Protein AF-A0A924S272-F1 (afdb_monomer)

Sequence (138 aa):
KNCGPRGYPGMAEVGNMPLPPKVLRKGITDMVRISDARMSGTAYGTVVLHTSPEAAAGGPLALVQDGDMIELDVPARSLKLEVSDEELARRRTLWKPLEAPKRGWQKLYVEHVQQAHLGADLDFLVGASGAGVPRDSH

Structure (mmCIF, N/CA/C/O backbone):
data_AF-A0A924S272-F1
#
_entry.id   AF-A0A924S272-F1
#
loop_
_atom_site.group_PDB
_atom_site.id
_atom_site.type_symbol
_atom_site.label_atom_id
_atom_site.label_alt_id
_atom_site.label_comp_id
_atom_site.label_asym_id
_atom_site.label_entity_id
_atom_site.label_seq_id
_atom_site.pdbx_PDB_ins_code
_atom_site.Cartn_x
_atom_site.Cartn_y
_atom_site.Cartn_z
_atom_site.occupancy
_atom_site.B_iso_or_equiv
_atom_site.auth_seq_id
_atom_site.auth_comp_id
_atom_site.auth_asym_id
_atom_site.auth_atom_id
_atom_site.pdbx_PDB_model_num
ATOM 1 N N . LYS A 1 1 ? 0.834 3.096 7.352 1.00 97.06 1 LYS A N 1
ATOM 2 C CA . LYS A 1 1 ? 1.132 3.884 6.131 1.00 97.06 1 LYS A CA 1
ATOM 3 C C . LYS A 1 1 ? 2.628 3.856 5.901 1.00 97.06 1 LYS A C 1
ATOM 5 O O . LYS A 1 1 ? 3.344 3.736 6.889 1.00 97.06 1 LYS A O 1
ATOM 10 N N . ASN A 1 2 ? 3.080 4.070 4.664 1.00 97.88 2 ASN A N 1
ATOM 11 C CA . ASN A 1 2 ? 4.501 4.103 4.297 1.00 97.88 2 ASN A CA 1
ATOM 12 C C . ASN A 1 2 ? 5.199 2.772 4.595 1.00 97.88 2 ASN A C 1
ATOM 14 O O . ASN A 1 2 ? 6.386 2.729 4.891 1.00 97.88 2 ASN A O 1
ATOM 18 N N . CYS A 1 3 ? 4.447 1.676 4.528 1.00 98.06 3 CYS A N 1
ATOM 19 C CA . CYS A 1 3 ? 4.970 0.328 4.707 1.00 98.06 3 CYS A CA 1
ATOM 20 C C . CYS A 1 3 ? 4.891 -0.489 3.410 1.00 98.06 3 CYS A C 1
ATOM 22 O O . CYS A 1 3 ? 5.070 -1.702 3.455 1.00 98.06 3 CYS A O 1
ATOM 24 N N . GLY A 1 4 ? 4.608 0.172 2.282 1.00 98.25 4 GLY A N 1
ATOM 25 C CA . GLY A 1 4 ? 4.502 -0.423 0.954 1.00 98.25 4 GLY A CA 1
ATOM 26 C C . GLY A 1 4 ? 5.844 -0.694 0.267 1.00 98.25 4 GLY A C 1
ATOM 27 O O . GLY A 1 4 ? 6.904 -0.551 0.896 1.00 98.25 4 GLY A O 1
ATOM 28 N N . PRO A 1 5 ? 5.814 -1.105 -1.019 1.00 98.44 5 PRO A N 1
ATOM 29 C CA . PRO A 1 5 ? 7.010 -1.331 -1.819 1.00 98.44 5 PRO A CA 1
ATOM 30 C C . PRO A 1 5 ? 7.977 -0.150 -1.768 1.00 98.44 5 PRO A C 1
ATOM 32 O O . PRO A 1 5 ? 9.114 -0.333 -1.349 1.00 98.44 5 PRO A O 1
ATOM 35 N N . ARG A 1 6 ? 7.541 1.069 -2.089 1.00 97.94 6 ARG A N 1
ATOM 36 C CA . ARG A 1 6 ? 8.405 2.259 -2.057 1.00 97.94 6 ARG A CA 1
ATOM 37 C C . ARG A 1 6 ? 8.541 2.841 -0.655 1.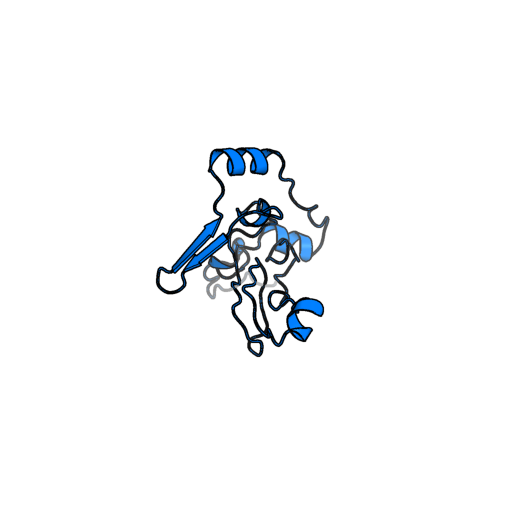00 97.94 6 ARG A C 1
ATOM 39 O O . ARG A 1 6 ? 9.583 3.399 -0.336 1.00 97.94 6 ARG A O 1
ATOM 46 N N . GLY A 1 7 ? 7.503 2.722 0.170 1.00 97.50 7 GLY A N 1
ATOM 47 C CA . GLY A 1 7 ? 7.417 3.402 1.459 1.00 97.50 7 GLY A CA 1
ATOM 48 C C . GLY A 1 7 ? 8.362 2.874 2.531 1.00 97.50 7 GLY A C 1
ATOM 49 O O . GLY A 1 7 ? 8.989 3.678 3.214 1.00 97.50 7 GLY A O 1
ATOM 50 N N . TYR A 1 8 ? 8.470 1.548 2.681 1.00 97.62 8 TYR A N 1
ATOM 51 C CA . TYR A 1 8 ? 9.248 0.974 3.785 1.00 97.62 8 TYR A CA 1
ATOM 52 C C . TYR A 1 8 ? 10.766 1.183 3.633 1.00 97.62 8 TYR A C 1
ATOM 54 O O . TYR A 1 8 ? 11.380 1.635 4.603 1.00 97.62 8 TYR A O 1
A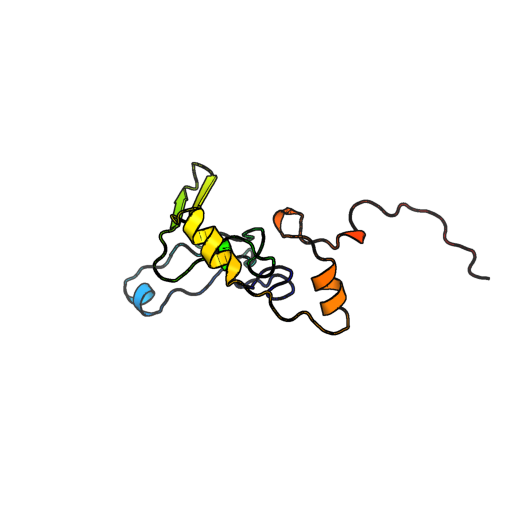TOM 62 N N . PRO A 1 9 ? 11.398 0.971 2.453 1.00 96.38 9 PRO A N 1
ATOM 63 C CA . PRO A 1 9 ? 11.001 0.232 1.232 1.00 96.38 9 PRO A CA 1
ATOM 64 C C . PRO A 1 9 ? 11.100 -1.303 1.346 1.00 96.38 9 PRO A C 1
ATOM 66 O O . PRO A 1 9 ? 11.705 -1.829 2.274 1.00 96.38 9 PRO A O 1
ATOM 69 N N . GLY A 1 10 ? 10.529 -2.033 0.383 1.00 97.19 10 GLY A N 1
ATOM 70 C CA . GLY A 1 10 ? 10.538 -3.507 0.338 1.00 97.19 10 GLY A CA 1
ATOM 71 C C . GLY A 1 10 ? 9.290 -4.173 0.926 1.00 97.19 10 GLY A C 1
ATOM 72 O O . GLY A 1 10 ? 9.234 -5.395 1.030 1.00 97.19 10 GLY A O 1
ATOM 73 N N . MET A 1 11 ? 8.282 -3.378 1.302 1.00 98.25 11 MET A N 1
ATOM 74 C CA . MET A 1 11 ? 6.987 -3.851 1.791 1.00 98.25 11 MET A CA 1
ATOM 75 C C . MET A 1 11 ? 7.102 -4.840 2.968 1.00 98.25 11 MET A C 1
ATOM 77 O O . MET A 1 11 ? 6.827 -6.028 2.823 1.00 98.25 11 MET A O 1
ATOM 81 N N . ALA A 1 12 ? 7.569 -4.393 4.134 1.00 97.19 12 ALA A N 1
ATOM 82 C CA . ALA A 1 12 ? 7.826 -5.289 5.267 1.00 97.19 12 ALA A CA 1
ATOM 83 C C . ALA A 1 12 ? 6.557 -5.949 5.851 1.00 97.19 12 ALA A C 1
ATOM 85 O O . ALA A 1 12 ? 5.432 -5.480 5.664 1.00 97.19 12 ALA A O 1
ATOM 86 N N . GLU A 1 13 ? 6.751 -7.033 6.610 1.00 97.00 13 GLU A N 1
ATOM 87 C CA . GLU A 1 13 ? 5.692 -7.769 7.320 1.00 97.00 13 GLU A CA 1
ATOM 88 C C . GLU A 1 13 ? 5.311 -7.091 8.640 1.00 97.00 13 GLU A C 1
ATOM 90 O O . GLU A 1 13 ? 5.509 -7.635 9.721 1.00 97.00 13 GLU A O 1
ATOM 95 N N . VAL A 1 14 ? 4.792 -5.868 8.543 1.00 95.69 14 VAL A N 1
ATOM 96 C CA . VAL A 1 14 ? 4.425 -5.028 9.698 1.00 95.69 14 VAL A CA 1
ATOM 97 C C . VAL A 1 14 ? 2.925 -4.717 9.763 1.00 95.69 14 VAL A C 1
ATOM 99 O O . VAL A 1 14 ? 2.491 -3.876 10.546 1.00 95.69 14 VAL A O 1
ATOM 102 N N . GLY A 1 15 ? 2.109 -5.390 8.945 1.00 92.06 15 GLY A N 1
ATOM 103 C CA . GLY A 1 15 ? 0.654 -5.218 8.916 1.00 92.06 15 GLY A CA 1
ATOM 104 C C . GLY A 1 15 ? -0.062 -5.767 10.156 1.00 92.06 15 GLY A C 1
ATOM 105 O O . GLY A 1 15 ? -1.106 -5.245 10.547 1.00 92.06 15 GLY A O 1
ATOM 106 N N . ASN A 1 16 ? 0.519 -6.762 10.836 1.00 86.56 16 ASN A N 1
ATOM 107 C CA . ASN A 1 16 ? 0.013 -7.343 12.084 1.00 86.56 16 ASN A CA 1
ATOM 108 C C . ASN A 1 16 ? 0.353 -6.481 13.311 1.00 86.56 16 ASN A C 1
ATOM 110 O O . ASN A 1 16 ? 0.925 -6.962 14.290 1.00 86.56 16 ASN A O 1
ATOM 114 N N . MET A 1 17 ? -0.015 -5.202 13.271 1.00 86.75 17 MET A N 1
ATOM 115 C CA . MET A 1 17 ? 0.223 -4.271 14.374 1.00 86.75 17 MET A CA 1
ATOM 116 C C . MET A 1 17 ? -0.361 -4.821 15.692 1.00 86.75 17 MET A C 1
ATOM 118 O O . MET A 1 17 ? -1.508 -5.298 15.690 1.00 86.75 17 MET A O 1
ATOM 122 N N . PRO A 1 18 ? 0.395 -4.775 16.809 1.00 90.12 18 PRO A N 1
ATOM 123 C CA . PRO A 1 18 ? -0.098 -5.222 18.103 1.00 90.12 18 PRO A CA 1
ATOM 124 C C . PRO A 1 18 ? -1.207 -4.293 18.597 1.00 90.12 18 PRO A C 1
ATOM 126 O O . PRO A 1 18 ? -1.164 -3.078 18.394 1.00 90.12 18 PRO A O 1
ATOM 129 N N . LEU A 1 19 ? -2.203 -4.862 19.277 1.00 95.50 19 LEU A N 1
ATOM 130 C CA . LEU A 1 19 ? -3.274 -4.064 19.862 1.00 95.50 19 LEU A CA 1
ATOM 131 C C . LEU A 1 19 ? -2.767 -3.265 21.073 1.00 95.50 19 LEU A C 1
ATOM 133 O O . LEU A 1 19 ? -1.903 -3.746 21.814 1.00 95.50 19 LEU A O 1
ATOM 137 N N . PRO A 1 20 ? -3.329 -2.072 21.343 1.00 97.12 20 PRO A N 1
ATOM 138 C CA . PRO A 1 20 ? -2.976 -1.309 22.532 1.00 97.12 20 PRO A CA 1
ATOM 139 C C . PRO A 1 20 ? -3.194 -2.133 23.816 1.00 97.12 20 PRO A C 1
ATOM 141 O O . PRO A 1 20 ? -4.270 -2.714 23.985 1.00 97.12 20 PRO A O 1
ATOM 144 N N . PRO A 1 21 ? -2.267 -2.116 24.796 1.00 97.44 21 PRO A N 1
ATOM 145 C CA . PRO A 1 21 ? -2.398 -2.913 26.022 1.00 97.44 21 PRO A CA 1
ATOM 146 C C . PRO A 1 21 ? -3.700 -2.665 26.795 1.00 97.44 21 PRO A C 1
ATOM 148 O O . PRO A 1 21 ? -4.255 -3.570 27.411 1.00 97.44 21 PRO A O 1
ATOM 151 N N . LYS A 1 22 ? -4.228 -1.434 26.741 1.00 97.94 22 LYS A N 1
ATOM 152 C CA . LYS A 1 22 ? -5.511 -1.068 27.364 1.00 97.94 22 LYS A CA 1
ATOM 153 C C . LYS A 1 22 ? -6.730 -1.759 26.735 1.00 97.94 22 LYS A C 1
ATOM 155 O O . LYS A 1 22 ? -7.748 -1.864 27.407 1.00 97.94 22 LYS A O 1
ATOM 160 N N . VAL A 1 23 ? -6.642 -2.177 25.471 1.00 97.50 23 VAL A N 1
ATOM 161 C CA . VAL A 1 23 ? -7.685 -2.932 24.756 1.00 97.50 23 VAL A CA 1
ATOM 162 C C . VAL A 1 23 ? -7.572 -4.411 25.112 1.00 97.50 23 VAL A C 1
ATOM 164 O O . VAL A 1 23 ? -8.555 -5.006 25.541 1.00 97.50 23 VAL A O 1
ATOM 167 N N . LEU A 1 24 ? -6.351 -4.956 25.072 1.00 96.56 24 LEU A N 1
ATOM 168 C CA . LEU A 1 24 ? -6.063 -6.344 25.452 1.00 96.56 24 LEU A CA 1
ATOM 169 C C . LEU A 1 24 ? -6.499 -6.658 26.890 1.00 96.56 24 LEU A C 1
ATOM 171 O O . LEU A 1 24 ? -7.109 -7.692 27.141 1.00 96.56 24 LEU A O 1
ATOM 175 N N . ARG A 1 25 ? -6.274 -5.734 27.838 1.00 97.75 25 ARG A N 1
ATOM 176 C CA . ARG A 1 25 ? -6.733 -5.875 29.235 1.00 97.75 25 ARG A CA 1
ATOM 177 C C . ARG A 1 25 ? -8.255 -5.976 29.395 1.00 97.75 25 ARG A C 1
ATOM 179 O O . ARG A 1 25 ? -8.709 -6.384 30.455 1.00 97.75 25 ARG A O 1
ATOM 186 N N . LYS A 1 26 ? -9.037 -5.613 28.373 1.00 97.88 26 LYS A N 1
ATOM 187 C CA . LYS A 1 26 ? -10.498 -5.792 28.346 1.00 97.88 26 LYS A CA 1
ATOM 188 C C . LYS A 1 26 ? -10.922 -7.145 27.760 1.00 97.88 26 LYS A C 1
ATOM 190 O O . LYS A 1 26 ? -12.109 -7.358 27.560 1.00 97.88 26 LYS A O 1
ATOM 195 N N . GLY A 1 27 ? -9.973 -8.026 27.434 1.00 97.38 27 GLY A N 1
ATOM 196 C CA . GLY A 1 27 ? -10.236 -9.307 26.774 1.00 97.38 27 GLY A CA 1
ATOM 197 C C . GLY A 1 27 ? -10.498 -9.199 25.269 1.00 97.38 27 GLY A C 1
ATOM 198 O O . GLY A 1 27 ? -10.821 -10.200 24.640 1.00 97.38 27 GLY A O 1
ATOM 199 N N . ILE A 1 28 ? -10.350 -8.011 24.674 1.00 97.94 28 ILE A N 1
ATOM 200 C CA . ILE A 1 28 ? -10.487 -7.813 23.227 1.00 97.94 28 ILE A CA 1
ATOM 201 C C . ILE A 1 28 ? -9.171 -8.221 22.567 1.00 97.94 28 ILE A C 1
ATOM 203 O O . ILE A 1 28 ? -8.140 -7.586 22.798 1.00 97.94 28 ILE A O 1
ATOM 207 N N . THR A 1 29 ? -9.212 -9.271 21.751 1.00 96.38 29 THR A N 1
ATOM 208 C CA . THR A 1 29 ? -8.030 -9.873 21.115 1.00 96.38 29 THR A CA 1
ATOM 209 C C . THR A 1 29 ? -7.882 -9.537 19.635 1.00 96.38 29 THR A C 1
ATOM 211 O O . THR A 1 29 ? -6.821 -9.798 19.071 1.00 96.38 29 THR A O 1
ATOM 214 N N . ASP A 1 30 ? -8.892 -8.923 19.011 1.00 97.75 30 ASP A N 1
ATOM 215 C CA . ASP A 1 30 ? -8.836 -8.507 17.609 1.00 97.75 30 ASP A CA 1
A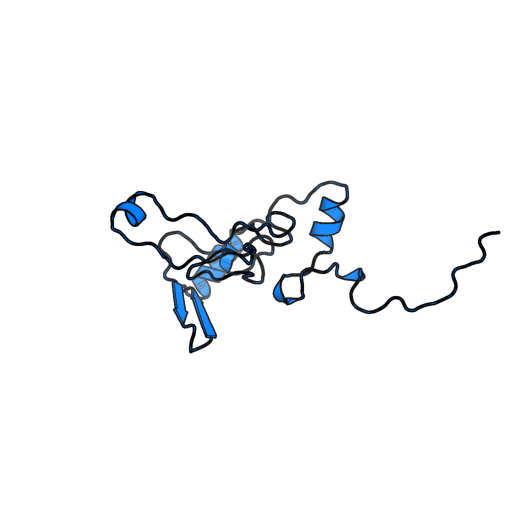TOM 216 C C . ASP A 1 30 ? -9.415 -7.104 17.388 1.00 97.75 30 ASP A C 1
ATOM 218 O O . ASP A 1 30 ? -10.320 -6.655 18.094 1.00 97.75 30 ASP A O 1
ATOM 222 N N . MET A 1 31 ? -8.857 -6.416 16.394 1.00 98.06 31 MET A N 1
ATOM 223 C CA . MET A 1 31 ? -9.338 -5.149 15.851 1.00 98.06 31 MET A CA 1
ATOM 224 C C . MET A 1 31 ? -8.972 -5.074 14.370 1.00 98.06 31 MET A C 1
ATOM 226 O O . MET A 1 31 ? -7.905 -5.549 13.961 1.00 98.06 31 MET A O 1
ATOM 230 N N . VAL A 1 32 ? -9.819 -4.391 13.598 1.00 98.19 32 VAL A N 1
ATOM 231 C CA . VAL A 1 32 ? -9.544 -4.076 12.194 1.00 98.19 32 VAL A CA 1
ATOM 232 C C . VAL A 1 32 ? -8.253 -3.263 12.088 1.00 98.19 32 VAL A C 1
ATOM 234 O O . VAL A 1 32 ? -8.094 -2.235 12.748 1.00 98.19 32 VAL A O 1
ATOM 237 N N . ARG A 1 33 ? -7.325 -3.731 11.252 1.00 98.25 33 ARG A N 1
ATOM 238 C CA . ARG A 1 33 ? -6.040 -3.077 10.961 1.00 98.25 33 ARG A CA 1
ATOM 239 C C . ARG A 1 33 ? -5.869 -2.970 9.454 1.00 98.25 33 ARG A C 1
ATOM 241 O O . ARG A 1 33 ? -6.116 -3.938 8.747 1.00 98.25 33 ARG A O 1
ATOM 248 N N . ILE A 1 34 ? -5.452 -1.807 8.960 1.00 98.56 34 ILE A N 1
ATOM 249 C CA . ILE A 1 34 ? -5.329 -1.534 7.523 1.00 98.56 34 ILE A CA 1
ATOM 250 C C . ILE A 1 34 ? -3.945 -0.955 7.259 1.00 98.56 34 ILE A C 1
ATOM 252 O O . ILE A 1 34 ? -3.510 -0.023 7.940 1.00 98.56 34 ILE A O 1
ATOM 256 N N . SER A 1 35 ? -3.239 -1.500 6.272 1.00 98.69 35 SER A N 1
ATOM 257 C CA . SER A 1 35 ? -1.935 -0.980 5.870 1.00 98.69 35 SER A CA 1
ATOM 258 C C . SER A 1 35 ? -1.632 -1.228 4.393 1.00 98.69 35 SER A C 1
ATOM 260 O O . SER A 1 35 ? -2.229 -2.078 3.733 1.00 98.69 35 SER A O 1
ATOM 262 N N . ASP A 1 36 ? -0.651 -0.490 3.887 1.00 98.56 36 ASP A N 1
ATOM 263 C CA . ASP A 1 36 ? 0.052 -0.760 2.635 1.00 98.56 36 ASP A CA 1
ATOM 264 C C . ASP A 1 36 ? 1.156 -1.828 2.806 1.00 98.56 36 ASP A C 1
ATOM 266 O O . ASP A 1 36 ? 1.950 -2.034 1.899 1.00 98.56 36 ASP A O 1
ATOM 270 N N . ALA A 1 37 ? 1.214 -2.521 3.951 1.00 98.50 37 ALA A N 1
ATOM 271 C CA . ALA A 1 37 ? 2.249 -3.497 4.294 1.00 98.50 37 ALA A CA 1
ATOM 272 C C . ALA A 1 37 ? 1.901 -4.937 3.870 1.00 98.50 37 ALA A C 1
ATOM 274 O O . ALA A 1 37 ? 0.827 -5.222 3.325 1.00 98.50 37 ALA A O 1
ATOM 275 N N . ARG A 1 38 ? 2.822 -5.862 4.169 1.00 98.38 38 ARG A N 1
ATOM 276 C CA . ARG A 1 38 ? 2.563 -7.308 4.214 1.00 98.38 38 ARG A CA 1
ATOM 277 C C . ARG A 1 38 ? 2.370 -7.774 5.658 1.00 98.38 38 ARG A C 1
ATOM 279 O O . ARG A 1 38 ? 2.428 -6.991 6.605 1.00 98.38 38 ARG A O 1
ATOM 286 N N . MET A 1 39 ? 2.169 -9.071 5.825 1.00 96.69 39 MET A N 1
ATOM 287 C CA . MET A 1 39 ? 2.071 -9.758 7.107 1.00 96.69 39 MET A CA 1
ATOM 288 C C . MET A 1 39 ? 2.600 -11.178 6.932 1.00 96.69 39 MET A C 1
ATOM 290 O O . MET A 1 39 ? 2.521 -11.727 5.833 1.00 96.69 39 MET A O 1
ATOM 294 N N . SER A 1 40 ? 3.137 -11.755 8.004 1.00 94.12 40 SER A N 1
ATOM 295 C CA . SER A 1 40 ? 3.576 -13.149 7.992 1.00 94.12 40 SER A CA 1
ATOM 296 C C . SER A 1 40 ? 2.397 -14.088 7.746 1.00 94.12 40 SER A C 1
ATOM 298 O O . SER A 1 40 ? 1.320 -13.891 8.311 1.00 94.12 40 SER A O 1
ATOM 300 N N . GLY A 1 41 ? 2.612 -15.153 6.970 1.00 92.25 41 GLY A N 1
ATOM 301 C CA . GLY A 1 41 ? 1.588 -16.172 6.710 1.00 92.25 41 GLY A CA 1
ATOM 302 C C . GLY A 1 41 ? 1.123 -16.942 7.956 1.00 92.25 41 GLY A C 1
ATOM 303 O O . GLY A 1 41 ? 0.112 -17.631 7.898 1.00 92.25 41 GLY A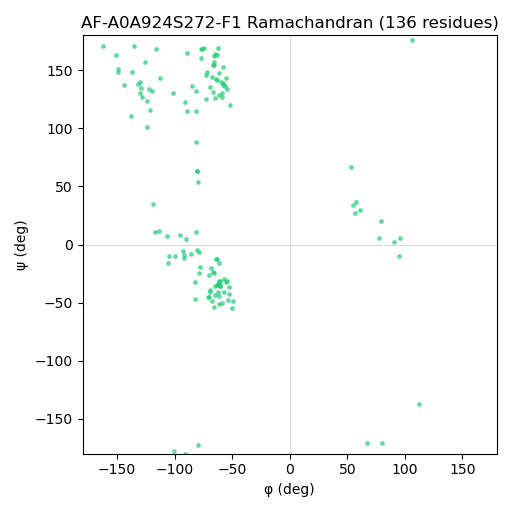 O 1
ATOM 304 N N . THR A 1 42 ? 1.832 -16.829 9.084 1.00 90.06 42 THR A N 1
ATOM 305 C CA . THR A 1 42 ? 1.482 -17.471 10.366 1.00 90.06 42 THR A CA 1
ATOM 306 C C . THR A 1 42 ? 0.645 -16.585 11.292 1.00 90.06 42 THR A C 1
ATOM 308 O O . THR A 1 42 ? 0.243 -17.025 12.370 1.00 90.06 42 THR A O 1
ATOM 311 N N . ALA A 1 43 ? 0.411 -15.326 10.921 1.00 91.88 43 ALA A N 1
ATOM 312 C CA . ALA A 1 43 ? -0.249 -14.358 11.783 1.00 91.88 43 ALA A CA 1
ATOM 313 C C . ALA A 1 43 ? -1.785 -14.377 11.611 1.00 91.88 43 ALA A C 1
ATOM 315 O O . ALA A 1 43 ? -2.309 -14.927 10.646 1.00 91.88 43 ALA A O 1
ATOM 316 N N . TYR A 1 44 ? -2.520 -13.775 12.555 1.00 91.75 44 TYR A N 1
ATOM 317 C CA . TYR A 1 44 ? -3.989 -13.819 12.608 1.00 91.75 44 TYR A CA 1
ATOM 318 C C . TYR A 1 44 ? -4.646 -12.455 12.892 1.00 91.75 44 TYR A C 1
ATOM 320 O O . TYR A 1 44 ? -3.994 -11.476 13.277 1.00 91.75 44 TYR A O 1
ATOM 328 N N . GLY A 1 45 ? -5.975 -12.436 12.751 1.00 94.88 45 GLY A N 1
ATOM 329 C CA . GLY A 1 45 ? -6.870 -11.317 13.049 1.00 94.88 45 GLY A CA 1
ATOM 330 C C . GLY A 1 45 ? -7.399 -10.617 11.798 1.00 94.88 45 GLY A C 1
ATOM 331 O O . GLY A 1 45 ? -7.031 -10.953 10.673 1.00 94.88 45 GLY A O 1
ATOM 332 N N . THR A 1 46 ? -8.277 -9.640 11.996 1.00 97.69 46 THR A N 1
ATOM 333 C CA . THR A 1 46 ? -8.960 -8.932 10.908 1.00 97.69 46 THR A CA 1
ATOM 334 C C . THR A 1 46 ? -8.048 -7.847 10.331 1.00 97.69 46 THR A C 1
ATOM 336 O O . THR A 1 46 ? -8.046 -6.702 10.787 1.00 97.69 46 THR A O 1
ATOM 339 N N . VAL A 1 47 ? -7.223 -8.208 9.344 1.00 98.12 47 VAL A N 1
ATOM 340 C CA . VAL A 1 47 ? -6.188 -7.323 8.783 1.00 98.12 47 VAL A CA 1
ATOM 341 C C . VAL A 1 47 ? -6.351 -7.161 7.272 1.00 98.12 47 VAL A C 1
ATOM 343 O O . VAL A 1 47 ? -6.306 -8.134 6.525 1.00 98.12 47 VAL A O 1
ATOM 346 N N . VAL A 1 48 ? -6.488 -5.915 6.815 1.00 98.56 48 VAL A N 1
ATOM 347 C CA . VAL A 1 48 ? -6.427 -5.537 5.400 1.00 98.56 48 VAL A CA 1
ATOM 348 C C . VAL A 1 48 ? -4.985 -5.187 5.041 1.00 98.56 48 VAL A C 1
ATOM 350 O O . VAL A 1 48 ? -4.362 -4.298 5.633 1.00 98.56 48 VAL A O 1
ATOM 353 N N . LEU A 1 49 ? -4.456 -5.900 4.053 1.00 98.44 49 LEU A N 1
ATOM 354 C CA . LEU A 1 49 ? -3.069 -5.821 3.604 1.00 98.44 49 LEU A CA 1
ATOM 355 C C . LEU A 1 49 ? -3.000 -5.318 2.164 1.00 98.44 49 LEU A C 1
ATOM 357 O O . LEU A 1 49 ? -4.009 -5.264 1.464 1.00 98.44 49 LEU A O 1
ATOM 361 N N . HIS A 1 50 ? -1.793 -4.975 1.715 1.00 98.50 50 HIS A N 1
ATOM 362 C CA . HIS A 1 50 ? -1.511 -4.647 0.313 1.00 98.50 50 HIS A CA 1
ATOM 363 C C . HIS A 1 50 ? -2.356 -3.501 -0.270 1.00 98.50 50 HIS A C 1
ATOM 365 O O . HIS A 1 50 ? -2.548 -3.425 -1.488 1.00 98.50 50 HIS A O 1
ATOM 371 N N . THR A 1 51 ? -2.823 -2.581 0.584 1.00 98.75 51 THR A N 1
ATOM 372 C CA . THR A 1 51 ? -3.591 -1.405 0.155 1.00 98.75 51 THR A CA 1
ATOM 373 C C . THR A 1 51 ? -2.827 -0.663 -0.941 1.00 98.75 51 THR A C 1
ATOM 375 O O . THR A 1 51 ? -1.693 -0.230 -0.726 1.00 98.75 51 THR A O 1
ATOM 378 N N . SER A 1 52 ? -3.445 -0.549 -2.116 1.00 98.38 52 SER A N 1
ATOM 379 C CA . SER A 1 52 ? -2.827 -0.024 -3.333 1.00 98.38 52 SER A CA 1
ATOM 380 C C . SER A 1 52 ? -3.713 1.055 -3.977 1.00 98.38 52 SER A C 1
ATOM 382 O O . SER A 1 52 ? -4.925 0.855 -4.041 1.00 98.38 52 SER A O 1
ATOM 384 N N . PRO A 1 53 ? -3.149 2.158 -4.508 1.00 98.19 53 PRO A N 1
ATOM 385 C CA . PRO A 1 53 ? -1.740 2.547 -4.414 1.00 98.19 53 PRO A CA 1
ATOM 386 C C . PRO A 1 53 ? -1.293 2.780 -2.962 1.00 98.19 53 PRO A C 1
ATOM 388 O O . PRO A 1 53 ? -2.090 3.19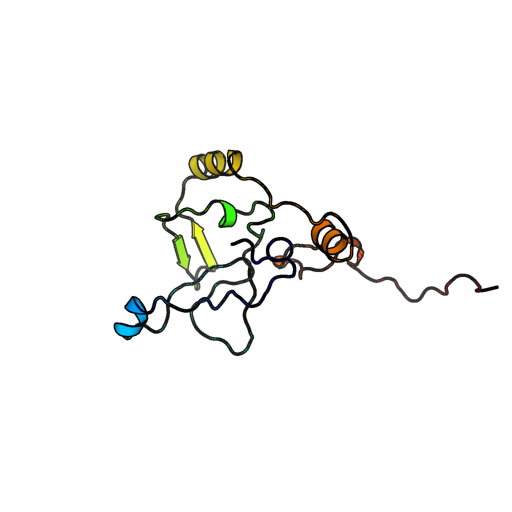2 -2.117 1.00 98.19 53 PRO A O 1
ATOM 391 N N . GLU A 1 54 ? -0.027 2.493 -2.665 1.00 98.62 54 GLU A N 1
ATOM 392 C CA . GLU A 1 54 ? 0.545 2.677 -1.329 1.00 98.62 54 GLU A CA 1
ATOM 393 C C . GLU A 1 54 ? 0.578 4.160 -0.921 1.00 98.62 54 GLU A C 1
ATOM 395 O O . GLU A 1 54 ? 0.495 5.067 -1.758 1.00 98.62 54 GLU A O 1
ATOM 400 N N . ALA A 1 55 ? 0.770 4.439 0.372 1.00 98.50 55 ALA A N 1
ATOM 401 C CA . ALA A 1 55 ? 0.799 5.819 0.850 1.00 98.50 55 ALA A CA 1
ATOM 402 C C . ALA A 1 55 ? 1.993 6.617 0.290 1.00 98.50 55 ALA A C 1
ATOM 404 O O . ALA A 1 55 ? 1.852 7.798 -0.028 1.00 98.50 55 ALA A O 1
ATOM 405 N N . ALA A 1 56 ? 3.149 5.971 0.108 1.00 97.94 56 ALA A N 1
ATOM 406 C CA . ALA A 1 56 ? 4.346 6.603 -0.449 1.00 97.94 56 ALA A CA 1
ATOM 407 C C . ALA A 1 56 ? 4.205 6.980 -1.938 1.00 97.94 56 ALA A C 1
ATOM 409 O O . ALA A 1 56 ? 4.920 7.859 -2.411 1.00 97.94 56 ALA A O 1
ATOM 410 N N . ALA A 1 57 ? 3.259 6.367 -2.657 1.00 96.44 57 ALA A N 1
ATOM 411 C CA . ALA A 1 57 ? 2.906 6.703 -4.037 1.00 96.44 57 ALA A CA 1
ATOM 412 C C . ALA A 1 57 ? 1.710 7.677 -4.131 1.00 96.44 57 ALA A C 1
ATOM 414 O O . ALA A 1 57 ? 1.187 7.909 -5.218 1.00 96.44 57 ALA A O 1
ATOM 415 N N . GLY A 1 58 ? 1.250 8.237 -3.005 1.00 96.88 58 GLY A N 1
ATOM 416 C CA . GLY A 1 58 ? 0.140 9.194 -2.970 1.00 96.88 58 GLY A CA 1
ATOM 417 C C . GLY A 1 58 ? -1.249 8.555 -3.064 1.00 96.88 58 GLY A C 1
ATOM 418 O O . GLY A 1 58 ? -2.219 9.232 -3.424 1.00 96.88 58 GLY A O 1
ATOM 419 N N . GLY A 1 59 ? -1.376 7.261 -2.752 1.00 97.69 59 GLY A N 1
ATOM 420 C CA . GLY A 1 59 ? -2.673 6.592 -2.675 1.00 97.69 59 GLY A CA 1
ATOM 421 C C . GLY A 1 59 ? -3.581 7.169 -1.575 1.00 97.69 59 GLY A C 1
ATOM 422 O O . GLY A 1 59 ? -3.092 7.846 -0.666 1.00 97.69 59 GLY A O 1
ATOM 423 N N . PRO A 1 60 ? -4.902 6.897 -1.602 1.00 98.00 60 PRO A N 1
ATOM 424 C CA . PRO A 1 60 ? -5.854 7.440 -0.624 1.00 98.00 60 PRO A CA 1
ATOM 425 C C . PRO A 1 60 ? -5.483 7.169 0.842 1.00 98.00 60 PRO A C 1
ATOM 427 O O . PRO A 1 60 ? -5.704 8.021 1.699 1.00 98.00 60 PRO A O 1
ATOM 430 N N . LEU A 1 61 ? -4.824 6.038 1.131 1.00 98.38 61 LEU A N 1
ATOM 431 C CA . LEU A 1 61 ? -4.320 5.718 2.471 1.00 98.38 61 LEU A CA 1
ATOM 432 C C . LEU A 1 61 ? -3.365 6.797 3.018 1.00 98.38 61 LEU A C 1
ATOM 434 O O . LEU A 1 61 ? -3.314 7.018 4.228 1.00 98.38 61 LEU A O 1
ATOM 438 N N . ALA A 1 62 ? -2.630 7.507 2.157 1.00 98.31 62 ALA A N 1
ATOM 439 C CA . ALA A 1 62 ? -1.782 8.622 2.572 1.00 98.31 62 ALA A CA 1
ATOM 440 C C . ALA A 1 62 ? -2.584 9.755 3.228 1.00 98.31 62 ALA A C 1
ATOM 442 O O . ALA A 1 62 ? -2.084 10.396 4.153 1.00 98.31 62 ALA A O 1
ATOM 443 N N . LEU A 1 63 ? -3.834 9.951 2.802 1.00 98.44 63 LEU A N 1
ATOM 444 C CA . LEU A 1 63 ? -4.678 11.099 3.138 1.00 98.44 63 LEU A CA 1
ATOM 445 C C . LEU A 1 63 ? -5.564 10.883 4.371 1.00 98.44 63 LEU A C 1
ATOM 447 O O . LEU A 1 63 ? -6.172 11.840 4.843 1.00 98.44 63 LEU A O 1
ATOM 451 N N . VAL A 1 64 ? -5.626 9.659 4.903 1.00 98.44 64 VAL A N 1
ATOM 452 C CA . VAL A 1 64 ? -6.375 9.337 6.133 1.00 98.44 64 VAL A CA 1
ATOM 453 C C . VAL A 1 64 ? -5.866 10.183 7.306 1.00 98.44 64 VAL A C 1
ATOM 455 O O . VAL A 1 64 ? -4.658 10.363 7.461 1.00 98.44 64 VAL A O 1
ATOM 458 N N . GLN A 1 65 ? -6.747 10.687 8.151 1.00 98.44 65 GLN A N 1
ATOM 459 C CA . GLN A 1 65 ? -6.414 11.435 9.360 1.00 98.44 65 GLN A CA 1
ATOM 460 C C . GLN A 1 65 ? -7.101 10.805 10.572 1.00 98.44 65 GLN A C 1
ATOM 462 O O . GLN A 1 65 ? -8.088 10.081 10.439 1.00 98.44 65 GLN A O 1
ATOM 467 N N . ASP A 1 66 ? -6.552 11.054 11.761 1.00 98.50 66 ASP A N 1
ATOM 468 C CA . ASP A 1 66 ? -7.165 10.591 13.003 1.00 98.50 66 ASP A CA 1
ATOM 469 C C . ASP A 1 66 ? -8.577 11.176 13.133 1.00 98.50 66 ASP A C 1
ATOM 471 O O . ASP A 1 66 ? -8.780 12.379 12.977 1.00 98.50 66 ASP A O 1
ATOM 475 N N . GLY A 1 67 ? -9.549 10.312 13.428 1.00 98.25 67 GLY A N 1
ATOM 476 C CA . GLY A 1 67 ? -10.962 10.681 13.527 1.00 98.25 67 GLY A CA 1
ATOM 477 C C . GLY A 1 67 ? -11.779 10.457 12.252 1.00 98.25 67 GLY A C 1
ATOM 478 O O . GLY A 1 67 ? -13.003 10.513 12.334 1.00 98.25 67 GLY A O 1
ATOM 479 N N . ASP A 1 68 ? -11.152 10.151 11.110 1.00 98.56 68 ASP A N 1
ATOM 480 C CA . ASP A 1 68 ? -11.895 9.746 9.914 1.00 98.56 68 ASP A CA 1
ATOM 481 C C . ASP A 1 68 ? -12.639 8.423 10.142 1.00 98.56 68 ASP A C 1
ATOM 483 O O . ASP A 1 68 ? -12.124 7.484 10.759 1.00 98.56 68 ASP A O 1
ATOM 487 N N . MET A 1 69 ? -13.837 8.329 9.571 1.00 98.56 69 MET A N 1
ATOM 488 C CA . MET A 1 69 ? -14.618 7.099 9.566 1.00 98.56 69 MET A CA 1
ATOM 489 C C . MET A 1 69 ? -14.195 6.201 8.397 1.00 98.56 69 MET A C 1
ATOM 491 O O . MET A 1 69 ? -13.987 6.663 7.275 1.00 98.56 69 MET A O 1
ATOM 495 N N . ILE A 1 70 ? -14.059 4.903 8.672 1.00 98.69 70 ILE A N 1
ATOM 496 C CA . ILE A 1 70 ? -13.723 3.877 7.681 1.00 98.69 70 ILE A CA 1
ATOM 497 C C . ILE A 1 70 ? -14.752 2.754 7.786 1.00 98.69 70 ILE A C 1
ATOM 499 O O . ILE A 1 70 ? -14.949 2.192 8.864 1.00 98.69 70 ILE A O 1
ATOM 503 N N . GLU A 1 71 ? -15.369 2.412 6.662 1.00 98.69 71 GLU A N 1
ATOM 504 C CA . GLU A 1 71 ? -16.291 1.288 6.529 1.00 98.69 71 GLU A CA 1
ATOM 505 C C . GLU A 1 71 ? -15.575 0.103 5.871 1.00 98.69 71 GLU A C 1
ATOM 507 O O . GLU A 1 71 ? -14.924 0.258 4.836 1.00 98.69 71 GLU A O 1
ATOM 512 N N . LEU A 1 72 ? -15.689 -1.082 6.476 1.00 98.69 72 LEU A N 1
ATOM 513 C CA . LEU A 1 72 ? -15.186 -2.345 5.937 1.00 98.69 72 LEU A CA 1
ATOM 514 C C . LEU A 1 72 ? -16.351 -3.329 5.796 1.00 98.69 72 LEU A C 1
ATOM 516 O O . LEU A 1 72 ? -16.894 -3.778 6.806 1.00 98.69 72 LEU A O 1
ATOM 520 N N . ASP A 1 73 ? -16.662 -3.719 4.561 1.00 98.62 73 ASP A N 1
ATOM 521 C CA . ASP A 1 73 ? -17.643 -4.759 4.245 1.00 98.62 73 ASP A CA 1
ATOM 522 C C . ASP A 1 73 ? -16.980 -5.845 3.384 1.00 98.62 73 ASP A C 1
ATOM 524 O O . ASP A 1 73 ? -16.761 -5.714 2.176 1.00 98.62 73 ASP A O 1
ATOM 528 N N . VAL A 1 74 ? -16.629 -6.956 4.037 1.00 98.50 74 VAL A N 1
ATOM 529 C CA . VAL A 1 74 ? -15.994 -8.100 3.373 1.00 98.50 74 VAL A CA 1
ATOM 530 C C . VAL A 1 74 ? -16.954 -8.792 2.394 1.00 98.50 74 VAL A C 1
ATOM 532 O O . VAL A 1 74 ? -16.532 -9.018 1.254 1.00 98.50 74 VAL A O 1
ATOM 535 N N . PRO A 1 75 ? -18.211 -9.132 2.755 1.00 98.44 75 PRO A N 1
ATOM 536 C CA . PRO A 1 75 ? -19.197 -9.643 1.801 1.00 98.44 75 PRO A CA 1
ATOM 537 C C . PRO A 1 75 ? -19.333 -8.803 0.525 1.00 98.44 75 PRO A C 1
ATOM 539 O O . PRO A 1 75 ? -19.234 -9.370 -0.564 1.00 98.44 75 PRO A O 1
ATOM 542 N N . ALA A 1 76 ? -19.470 -7.479 0.646 1.00 98.56 76 ALA A N 1
ATOM 543 C CA . ALA A 1 76 ? -19.602 -6.562 -0.489 1.00 98.56 76 ALA A CA 1
ATOM 544 C C . ALA A 1 76 ? -18.272 -6.243 -1.194 1.00 98.56 76 ALA A C 1
ATOM 546 O O . ALA A 1 76 ? -18.274 -5.592 -2.238 1.00 98.56 76 ALA A O 1
ATOM 547 N N . ARG A 1 77 ? -17.138 -6.710 -0.649 1.00 98.38 77 ARG A N 1
ATOM 548 C CA . ARG A 1 77 ? -15.777 -6.412 -1.130 1.00 98.38 77 ARG A CA 1
ATOM 549 C C . ARG A 1 77 ? -15.481 -4.909 -1.151 1.00 98.38 77 ARG A C 1
ATOM 551 O O . ARG A 1 77 ? -14.777 -4.434 -2.042 1.00 98.38 77 ARG A O 1
ATOM 558 N N . SER A 1 78 ? -15.993 -4.169 -0.170 1.00 98.50 78 SER A N 1
ATOM 559 C CA . SER A 1 78 ? -15.798 -2.726 -0.070 1.00 98.50 78 SER A CA 1
ATOM 560 C C . SER A 1 78 ? -14.931 -2.351 1.135 1.00 98.50 78 SER A C 1
ATOM 562 O O . SER A 1 78 ? -14.979 -2.947 2.213 1.00 98.50 78 SER A O 1
ATOM 564 N N . LEU A 1 79 ? -14.102 -1.334 0.919 1.00 98.69 79 LEU A N 1
ATOM 565 C CA . LEU A 1 79 ? -13.378 -0.623 1.959 1.00 98.69 79 LEU A CA 1
ATOM 566 C C . LEU A 1 79 ? -13.462 0.861 1.620 1.00 98.69 79 LEU A C 1
ATOM 568 O O . LEU A 1 79 ? -12.875 1.301 0.628 1.00 98.69 79 LEU A O 1
ATOM 572 N N . LYS A 1 80 ? -14.209 1.620 2.417 1.00 98.38 80 LYS A N 1
ATOM 573 C CA . LYS A 1 80 ? -14.541 3.012 2.120 1.00 98.38 80 LYS A CA 1
ATOM 574 C C . LYS A 1 80 ? -14.007 3.935 3.204 1.00 98.38 80 LYS A C 1
ATOM 576 O O . LYS A 1 80 ? -14.187 3.697 4.392 1.00 98.38 80 LYS A O 1
ATOM 581 N N . LEU A 1 81 ? -13.343 4.999 2.770 1.00 98.50 81 LEU A N 1
ATOM 582 C CA . LEU A 1 81 ? -13.007 6.139 3.609 1.00 98.50 81 LEU A CA 1
ATOM 583 C C . LEU A 1 81 ? -14.172 7.128 3.514 1.00 98.50 81 LEU A C 1
ATOM 585 O O . LEU A 1 81 ? -14.435 7.651 2.434 1.00 98.50 81 LEU A O 1
ATOM 589 N N . GLU A 1 82 ? -14.880 7.358 4.616 1.00 98.19 82 GLU A N 1
ATOM 590 C CA . GLU A 1 82 ? -16.063 8.228 4.683 1.00 98.19 82 GLU A CA 1
ATOM 591 C C . GLU A 1 82 ? -15.648 9.705 4.774 1.00 98.19 82 GLU A C 1
ATOM 593 O O . GLU A 1 82 ? -15.867 10.392 5.772 1.00 98.19 82 GLU A O 1
ATOM 598 N N . VAL A 1 83 ? -14.986 10.181 3.722 1.00 98.12 83 VAL A N 1
ATOM 599 C CA . VAL A 1 83 ? -14.527 11.562 3.549 1.00 98.12 83 VAL A CA 1
ATOM 600 C C . VAL A 1 83 ? -14.945 12.009 2.153 1.00 98.12 83 VAL A C 1
ATOM 602 O O . VAL A 1 83 ? -14.827 11.236 1.204 1.00 98.12 83 VAL A O 1
ATOM 605 N N . SER A 1 84 ? -15.443 13.240 2.018 1.00 98.19 84 SER A N 1
ATOM 606 C CA . SER A 1 84 ? -15.883 13.744 0.715 1.00 98.19 84 SER A CA 1
ATOM 607 C C . SER A 1 84 ? -14.713 13.899 -0.262 1.00 98.19 84 SER A C 1
ATOM 609 O O . SER A 1 84 ? -13.563 14.118 0.140 1.00 98.19 84 SER A O 1
ATOM 611 N N . ASP A 1 85 ? -15.010 13.828 -1.558 1.00 97.62 85 ASP A N 1
ATOM 612 C CA . ASP A 1 85 ? -14.002 13.966 -2.608 1.00 97.62 85 ASP A CA 1
ATOM 613 C C . ASP A 1 85 ? -13.317 15.341 -2.569 1.00 97.62 85 ASP A C 1
ATOM 615 O O . ASP A 1 85 ? -12.116 15.440 -2.829 1.00 97.62 85 ASP A O 1
ATOM 619 N N . GLU A 1 86 ? -14.035 16.399 -2.174 1.00 98.25 86 GLU A N 1
ATOM 620 C CA . GLU A 1 86 ? -13.481 17.748 -2.019 1.00 98.25 86 GLU A CA 1
ATOM 621 C C . GLU A 1 86 ? -12.435 17.802 -0.903 1.00 98.25 86 GLU A C 1
ATOM 623 O O . GLU A 1 86 ? -11.362 18.390 -1.074 1.00 98.25 86 GLU A O 1
ATOM 628 N N . GLU A 1 87 ? -12.712 17.165 0.237 1.00 98.31 87 GLU A N 1
ATOM 629 C CA . GLU A 1 87 ? -11.766 17.112 1.349 1.00 98.31 87 GLU A CA 1
ATOM 630 C C . GLU A 1 87 ? -10.557 16.236 0.999 1.00 98.31 87 GLU A C 1
ATOM 632 O O . GLU A 1 87 ? -9.417 16.616 1.281 1.00 98.31 87 GLU A O 1
ATOM 637 N N . LEU A 1 88 ? -10.755 15.109 0.307 1.00 98.00 88 LEU A N 1
ATOM 638 C CA . LEU A 1 88 ? -9.643 14.297 -0.194 1.00 98.00 88 LEU A CA 1
ATOM 639 C C . LEU A 1 88 ? -8.785 15.064 -1.205 1.00 98.00 88 LEU A C 1
ATOM 641 O O . LEU A 1 88 ? -7.554 15.002 -1.131 1.00 98.00 88 LEU A O 1
ATOM 645 N N . ALA A 1 89 ? -9.399 15.830 -2.109 1.00 97.94 89 ALA A N 1
ATOM 646 C CA . ALA A 1 89 ? -8.686 16.697 -3.039 1.00 97.94 89 ALA A CA 1
ATOM 647 C C . ALA A 1 89 ? -7.878 17.766 -2.291 1.00 97.94 89 ALA A C 1
ATOM 649 O O . ALA A 1 89 ? -6.691 17.945 -2.573 1.00 97.94 89 ALA A O 1
ATOM 650 N N . ARG A 1 90 ? -8.466 18.409 -1.272 1.00 98.31 90 ARG A N 1
ATOM 651 C CA . ARG A 1 90 ? -7.768 19.384 -0.423 1.00 98.31 90 ARG A CA 1
ATOM 652 C C . ARG A 1 90 ? -6.562 18.752 0.269 1.00 98.31 90 ARG A C 1
ATOM 654 O O . ARG A 1 90 ? -5.452 19.276 0.163 1.00 98.31 90 ARG A O 1
ATOM 661 N N . ARG A 1 91 ? -6.743 17.603 0.929 1.00 98.31 91 ARG A N 1
ATOM 662 C CA . ARG A 1 91 ? -5.662 16.875 1.618 1.00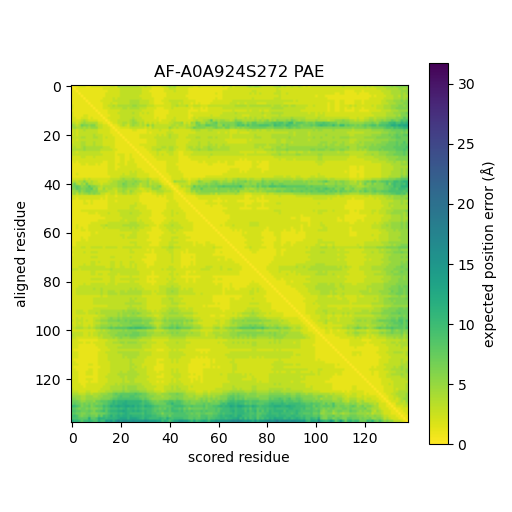 98.31 91 ARG A CA 1
ATOM 663 C C . ARG A 1 91 ? -4.550 16.460 0.659 1.00 98.31 91 ARG A C 1
ATOM 665 O O . ARG A 1 91 ? -3.379 16.521 1.027 1.00 98.31 91 ARG A O 1
ATOM 672 N N . ARG A 1 92 ? -4.892 16.096 -0.580 1.00 97.25 92 ARG A N 1
ATOM 673 C CA . ARG A 1 92 ? -3.921 15.730 -1.618 1.00 97.25 92 ARG A CA 1
ATOM 674 C C . ARG A 1 92 ? -2.980 16.879 -1.977 1.00 97.25 92 ARG A C 1
ATOM 676 O O . ARG A 1 92 ? -1.808 16.614 -2.214 1.00 97.25 92 ARG A O 1
ATOM 683 N N . THR A 1 93 ? -3.437 18.134 -1.951 1.00 97.69 93 THR A N 1
ATOM 684 C CA . THR A 1 93 ? -2.557 19.294 -2.221 1.00 97.69 93 THR A CA 1
ATOM 685 C C . THR A 1 93 ? -1.483 19.504 -1.148 1.00 97.69 93 THR A C 1
ATOM 687 O O . THR A 1 93 ? -0.435 20.082 -1.423 1.00 97.69 93 THR A O 1
ATOM 690 N N . LEU A 1 94 ? -1.725 19.010 0.070 1.00 96.81 94 LEU A N 1
ATOM 691 C CA . LEU A 1 94 ? -0.799 19.095 1.200 1.00 96.81 94 LEU A CA 1
ATOM 692 C C . LEU A 1 94 ? 0.125 17.875 1.306 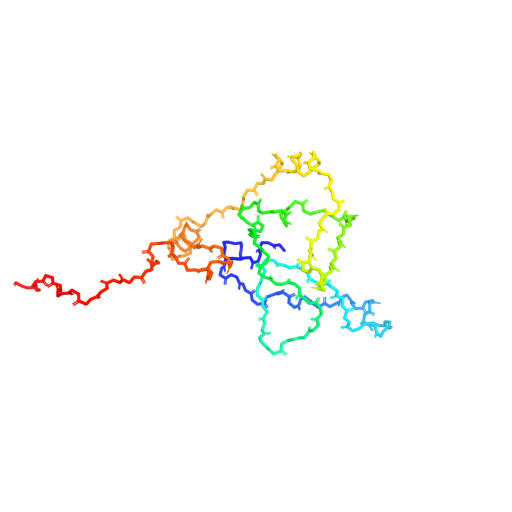1.00 96.81 94 LEU A C 1
ATOM 694 O O . LEU A 1 94 ? 1.080 17.896 2.086 1.00 96.81 94 LEU A O 1
ATOM 698 N N . TRP A 1 95 ? -0.158 16.806 0.558 1.00 97.69 95 TRP A N 1
ATOM 699 C CA . TRP A 1 95 ? 0.639 15.589 0.596 1.00 97.69 95 TRP A CA 1
ATOM 700 C C . TRP A 1 95 ? 2.018 15.822 -0.024 1.00 97.69 95 TRP A C 1
ATOM 702 O O . TRP A 1 95 ? 2.153 16.425 -1.089 1.00 97.69 95 TRP A O 1
ATOM 712 N N . LYS A 1 96 ? 3.050 15.310 0.647 1.00 96.25 96 LYS A N 1
ATOM 713 C CA . LYS A 1 96 ? 4.432 15.345 0.171 1.00 96.25 96 LYS A CA 1
ATO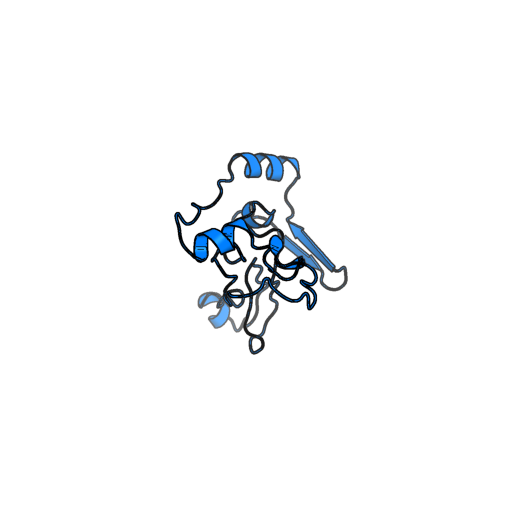M 714 C C . LYS A 1 96 ? 4.971 13.918 0.080 1.00 96.25 96 LYS A C 1
ATOM 716 O O . LYS A 1 96 ? 4.783 13.159 1.035 1.00 96.25 96 LYS A O 1
ATOM 721 N N . PRO A 1 97 ? 5.646 13.554 -1.023 1.00 93.31 97 PRO A N 1
ATOM 722 C CA . PRO A 1 97 ? 6.302 12.260 -1.130 1.00 93.31 97 PRO A CA 1
ATOM 723 C C . PRO A 1 97 ? 7.454 12.147 -0.123 1.00 93.31 97 PRO A C 1
ATOM 725 O O . PRO A 1 97 ? 8.012 13.150 0.327 1.00 93.31 97 PRO A O 1
ATOM 728 N N . LEU A 1 98 ? 7.821 10.909 0.210 1.00 94.06 98 LEU A N 1
ATOM 729 C CA . LEU A 1 98 ? 9.022 10.619 0.997 1.00 94.06 98 LEU A CA 1
ATOM 730 C C . LEU A 1 98 ? 10.289 10.972 0.198 1.00 94.06 98 LEU A C 1
ATOM 732 O O . LEU A 1 98 ? 10.278 10.944 -1.034 1.00 94.06 98 LEU A O 1
ATOM 736 N N . GLU A 1 99 ? 11.391 11.276 0.891 1.00 94.44 99 GLU A N 1
ATOM 737 C CA . GLU A 1 99 ? 12.683 11.494 0.229 1.00 94.44 99 GLU A CA 1
ATOM 738 C C . GLU A 1 99 ? 13.158 10.194 -0.435 1.00 94.44 99 GLU A C 1
ATOM 740 O O . GLU A 1 99 ? 13.249 9.144 0.206 1.00 94.44 99 GLU A O 1
ATOM 745 N N . ALA A 1 100 ? 13.461 10.264 -1.731 1.00 91.31 100 ALA A N 1
ATOM 746 C CA . ALA A 1 100 ? 13.935 9.114 -2.484 1.00 91.31 100 ALA A CA 1
ATOM 747 C C . ALA A 1 100 ? 15.388 8.750 -2.105 1.00 91.31 100 ALA A C 1
ATOM 749 O O . ALA A 1 100 ? 16.214 9.640 -1.865 1.00 91.31 100 ALA A O 1
ATOM 750 N N . PRO A 1 101 ? 15.755 7.455 -2.110 1.00 95.75 101 PRO A N 1
ATOM 751 C CA . PRO A 1 101 ? 17.140 7.035 -1.928 1.00 95.75 101 PRO A CA 1
ATOM 752 C C . PRO A 1 101 ? 18.061 7.646 -2.994 1.00 95.75 101 PRO A C 1
ATOM 754 O O . PRO A 1 101 ? 17.751 7.654 -4.183 1.00 95.75 101 PRO A O 1
ATOM 757 N N . LYS A 1 102 ? 19.243 8.123 -2.587 1.00 96.88 102 LYS A N 1
ATOM 758 C CA . LYS A 1 102 ? 20.147 8.871 -3.484 1.00 96.88 102 LYS A CA 1
ATOM 759 C C . LYS A 1 102 ? 20.960 7.984 -4.434 1.00 96.88 102 LYS A C 1
ATOM 761 O O . LYS A 1 102 ? 21.401 8.462 -5.477 1.00 96.88 102 LYS A O 1
ATOM 766 N N . ARG A 1 103 ? 21.188 6.708 -4.089 1.00 97.44 103 ARG A N 1
ATOM 767 C CA . ARG A 1 103 ? 22.014 5.761 -4.868 1.00 97.44 103 ARG A CA 1
ATOM 768 C C . ARG A 1 103 ? 21.764 4.293 -4.490 1.00 97.44 103 ARG A C 1
ATOM 770 O O . ARG A 1 103 ? 21.166 4.017 -3.455 1.00 97.44 103 ARG A O 1
ATOM 777 N N . GLY A 1 104 ? 22.330 3.372 -5.273 1.00 98.19 104 GLY A N 1
ATOM 778 C CA . GLY A 1 104 ? 22.394 1.935 -4.969 1.00 98.19 104 GLY A CA 1
ATOM 779 C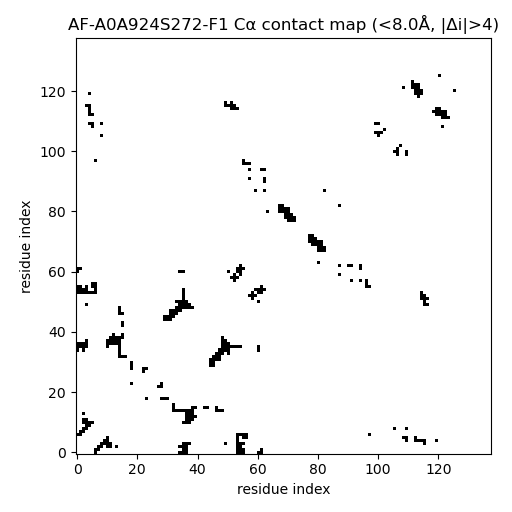 C . GLY A 1 104 ? 21.105 1.168 -5.276 1.00 98.19 104 GLY A C 1
ATOM 780 O O . GLY A 1 104 ? 20.181 1.714 -5.874 1.00 98.19 104 GLY A O 1
ATOM 781 N N . TRP A 1 105 ? 21.046 -0.097 -4.844 1.00 98.31 105 TRP A N 1
ATOM 782 C CA . TRP A 1 105 ? 19.899 -0.988 -5.074 1.00 98.31 105 TRP A CA 1
ATOM 783 C C . TRP A 1 105 ? 18.571 -0.374 -4.628 1.00 98.31 105 TRP A C 1
ATOM 785 O O . TRP A 1 105 ? 17.590 -0.432 -5.356 1.00 98.31 105 TRP A O 1
ATOM 795 N N . GLN A 1 106 ? 18.549 0.273 -3.462 1.00 97.69 106 GLN A N 1
ATOM 796 C CA . GLN A 1 106 ? 17.333 0.885 -2.932 1.00 97.69 106 GLN A CA 1
ATOM 797 C C . GLN A 1 106 ? 16.780 1.978 -3.860 1.00 97.69 106 GLN A C 1
ATOM 799 O O . GLN A 1 106 ? 15.566 2.090 -3.987 1.00 97.69 106 GLN A O 1
ATOM 804 N N . LYS A 1 107 ? 17.651 2.752 -4.529 1.00 98.12 107 LYS A N 1
ATOM 805 C CA . LYS A 1 107 ? 17.232 3.747 -5.526 1.00 98.12 107 LYS A CA 1
ATOM 806 C C . LYS A 1 107 ? 16.593 3.062 -6.736 1.00 98.12 107 LYS A C 1
ATOM 808 O O . LYS A 1 107 ? 15.450 3.373 -7.042 1.00 98.12 107 LYS A O 1
ATOM 813 N N . LEU A 1 108 ? 17.294 2.098 -7.344 1.00 98.44 108 LEU A N 1
ATOM 814 C CA . LEU A 1 108 ? 16.785 1.324 -8.486 1.00 98.44 108 LEU A CA 1
ATOM 815 C C . LEU A 1 108 ? 15.426 0.687 -8.156 1.00 98.44 108 LEU A C 1
ATOM 817 O O . LEU A 1 108 ? 14.472 0.818 -8.913 1.00 98.44 108 LEU A O 1
ATOM 821 N N . TYR A 1 109 ? 15.332 0.041 -6.995 1.00 98.44 109 TYR A N 1
ATOM 822 C CA . TYR A 1 109 ? 14.108 -0.592 -6.530 1.00 98.44 109 TYR A CA 1
ATOM 823 C C . TYR A 1 109 ? 12.972 0.425 -6.360 1.00 98.44 109 TYR A C 1
ATOM 825 O O . TYR A 1 109 ? 11.904 0.229 -6.918 1.00 98.44 109 TYR A O 1
ATOM 833 N N . VAL A 1 110 ? 13.178 1.540 -5.648 1.00 97.56 110 VAL A N 1
ATOM 834 C CA . VAL A 1 110 ? 12.119 2.549 -5.438 1.00 97.56 110 VAL A CA 1
ATOM 835 C C . VAL A 1 110 ? 11.666 3.206 -6.750 1.00 97.56 110 VAL A C 1
ATOM 837 O O . VAL A 1 110 ? 10.479 3.508 -6.887 1.00 97.56 110 VAL A O 1
ATOM 840 N N . GLU A 1 111 ? 12.578 3.415 -7.703 1.00 97.44 111 GLU A N 1
ATOM 841 C CA . GLU A 1 111 ? 12.271 3.999 -9.016 1.00 97.44 111 GLU A CA 1
ATOM 842 C C . GLU A 1 111 ? 11.430 3.056 -9.890 1.00 97.44 111 GLU A C 1
ATOM 844 O O . GLU A 1 111 ? 10.472 3.511 -10.514 1.00 97.44 111 GLU A O 1
ATOM 849 N N . HIS A 1 112 ? 11.739 1.757 -9.881 1.00 98.44 112 HIS A N 1
ATOM 850 C CA . HIS A 1 112 ? 11.170 0.790 -10.827 1.00 98.44 112 HIS A CA 1
ATOM 851 C C . HIS A 1 112 ? 10.112 -0.149 -10.242 1.00 98.44 112 HIS A C 1
ATOM 853 O O . HIS A 1 112 ? 9.379 -0.784 -10.999 1.00 98.44 112 HIS A O 1
ATOM 859 N N . VAL A 1 113 ? 9.996 -0.263 -8.915 1.00 98.56 113 VAL A N 1
ATOM 860 C CA . VAL A 1 113 ? 9.043 -1.200 -8.310 1.00 98.56 113 VAL A CA 1
ATOM 861 C C . VAL A 1 113 ? 7.600 -0.782 -8.591 1.00 98.56 113 VAL A C 1
ATOM 863 O O . VAL A 1 113 ? 7.191 0.374 -8.384 1.00 98.56 113 VAL A O 1
ATOM 866 N N . GLN A 1 114 ? 6.824 -1.755 -9.052 1.00 98.62 114 GLN A N 1
ATOM 867 C CA . GLN A 1 114 ? 5.390 -1.669 -9.249 1.00 98.62 114 GLN A CA 1
ATOM 868 C C . GLN A 1 114 ? 4.640 -1.784 -7.915 1.00 98.62 114 GLN A C 1
ATOM 870 O O . GLN A 1 114 ? 5.183 -2.094 -6.857 1.00 98.62 114 GLN A O 1
ATOM 875 N N . GLN A 1 115 ? 3.349 -1.479 -7.943 1.00 98.44 115 GLN A N 1
ATOM 876 C CA . GLN A 1 115 ? 2.500 -1.565 -6.759 1.00 98.44 115 GLN A CA 1
ATOM 877 C C . GLN A 1 115 ? 2.114 -3.021 -6.459 1.00 98.44 115 GLN A C 1
ATOM 879 O O . GLN A 1 115 ? 2.154 -3.884 -7.335 1.00 98.44 115 GLN A O 1
ATOM 884 N N . ALA A 1 116 ? 1.694 -3.298 -5.223 1.00 98.38 116 ALA A N 1
ATOM 885 C CA . ALA A 1 116 ? 1.425 -4.666 -4.774 1.00 98.38 116 ALA A CA 1
ATOM 886 C C . ALA A 1 116 ? 0.312 -5.377 -5.567 1.00 98.38 116 ALA A C 1
ATOM 888 O O . ALA A 1 116 ? 0.400 -6.581 -5.782 1.00 98.38 116 ALA A O 1
ATOM 889 N N . HIS A 1 117 ? -0.689 -4.645 -6.073 1.00 98.31 117 HIS A N 1
ATOM 890 C CA . HIS A 1 117 ? -1.730 -5.203 -6.952 1.00 98.31 117 HIS A CA 1
ATOM 891 C C . HIS A 1 117 ? -1.205 -5.720 -8.308 1.00 98.31 117 HIS A C 1
ATOM 893 O O . HIS A 1 117 ? -1.931 -6.424 -9.002 1.00 98.31 117 HIS A O 1
ATOM 899 N N . LEU A 1 118 ? 0.041 -5.394 -8.669 1.00 98.38 118 LEU A N 1
ATOM 900 C CA . LEU A 1 118 ? 0.754 -5.903 -9.847 1.00 98.38 118 LEU A CA 1
ATOM 901 C C . LEU A 1 118 ? 1.856 -6.914 -9.478 1.00 98.38 118 LEU A C 1
ATOM 903 O O . LEU A 1 118 ? 2.636 -7.313 -10.331 1.00 98.38 118 LEU A O 1
ATOM 907 N N . GLY A 1 119 ? 1.952 -7.319 -8.207 1.00 98.19 119 GLY A N 1
ATOM 908 C CA . GLY A 1 119 ? 2.966 -8.264 -7.730 1.00 98.19 119 GLY A CA 1
ATOM 909 C C . GLY A 1 119 ? 4.266 -7.630 -7.226 1.00 98.19 119 GLY A C 1
ATOM 910 O O . GLY A 1 119 ? 5.150 -8.364 -6.799 1.00 98.19 119 GLY A O 1
ATOM 911 N N . ALA A 1 120 ? 4.372 -6.294 -7.213 1.00 98.31 120 ALA A N 1
ATOM 912 C CA . ALA A 1 120 ? 5.570 -5.567 -6.771 1.00 98.31 120 ALA A CA 1
ATOM 913 C C . ALA A 1 120 ? 6.870 -5.972 -7.504 1.00 98.31 120 ALA A C 1
ATOM 915 O O . ALA A 1 120 ? 7.950 -5.954 -6.914 1.00 98.31 120 ALA A O 1
ATOM 916 N N . ASP A 1 121 ? 6.761 -6.319 -8.789 1.00 98.56 121 ASP A N 1
ATOM 917 C CA . ASP A 1 121 ? 7.909 -6.546 -9.674 1.00 98.56 121 ASP A CA 1
ATOM 918 C C . ASP A 1 121 ? 8.569 -5.215 -10.080 1.00 98.56 121 ASP A C 1
ATOM 920 O O . ASP A 1 121 ? 8.019 -4.135 -9.846 1.00 98.56 121 ASP A O 1
ATOM 924 N N . LEU A 1 122 ? 9.745 -5.270 -10.699 1.00 98.56 122 LEU A N 1
ATOM 925 C CA . LEU A 1 122 ? 10.342 -4.116 -11.366 1.00 98.56 122 LEU A CA 1
ATOM 926 C C . LEU A 1 122 ? 9.724 -3.965 -12.760 1.00 98.56 122 LEU A C 1
ATOM 928 O O . LEU A 1 122 ? 9.645 -4.925 -13.521 1.00 98.56 122 LEU A O 1
ATOM 932 N N . ASP A 1 123 ? 9.300 -2.753 -13.110 1.00 98.38 123 ASP A N 1
ATOM 933 C CA . ASP A 1 123 ? 8.577 -2.469 -14.356 1.00 98.38 123 ASP A CA 1
ATOM 934 C C . ASP A 1 123 ? 9.283 -2.971 -15.630 1.00 98.38 123 ASP A C 1
ATOM 936 O O . ASP A 1 123 ? 8.626 -3.472 -16.540 1.00 98.38 123 ASP A O 1
ATOM 940 N N . PHE A 1 124 ? 10.613 -2.904 -15.672 1.00 98.00 124 PHE A N 1
ATOM 941 C CA . PHE A 1 124 ? 11.442 -3.343 -16.795 1.00 98.00 124 PHE A CA 1
ATOM 942 C C . PHE A 1 124 ? 11.701 -4.859 -16.845 1.00 98.00 124 PHE A C 1
ATOM 944 O O . PHE A 1 124 ? 12.332 -5.327 -17.794 1.00 98.00 124 PHE A O 1
ATOM 951 N N . LEU A 1 125 ? 11.257 -5.623 -15.842 1.00 98.12 125 LEU A N 1
ATOM 952 C CA . LEU A 1 125 ? 11.387 -7.085 -15.796 1.00 98.12 125 LEU A CA 1
ATOM 953 C C . LEU A 1 125 ? 10.110 -7.822 -16.213 1.00 98.12 125 LEU A C 1
ATOM 955 O O . LEU A 1 125 ? 10.157 -9.031 -16.441 1.00 98.12 125 LEU A O 1
ATOM 959 N N . VAL A 1 126 ? 8.991 -7.110 -16.369 1.00 97.56 126 VAL A N 1
ATOM 960 C CA . VAL A 1 126 ? 7.708 -7.713 -16.741 1.00 97.56 126 VAL A CA 1
ATOM 961 C C . VAL A 1 126 ? 7.804 -8.397 -18.109 1.00 97.56 126 VAL A C 1
ATOM 963 O O . VAL A 1 126 ? 8.195 -7.790 -19.107 1.00 97.56 126 VAL A O 1
ATOM 966 N N . GLY A 1 127 ? 7.376 -9.659 -18.171 1.00 96.38 127 GLY A N 1
ATOM 967 C CA . GLY A 1 127 ? 7.336 -10.456 -19.397 1.00 96.38 127 GLY A CA 1
ATOM 968 C C . GLY A 1 127 ? 8.342 -11.605 -19.378 1.00 96.38 127 GLY A C 1
ATOM 969 O O . GLY A 1 127 ? 8.457 -12.323 -18.389 1.00 96.38 127 GLY A O 1
ATOM 970 N N . ALA A 1 128 ? 9.028 -11.827 -20.500 1.00 95.56 128 ALA A N 1
ATOM 971 C CA . ALA A 1 128 ? 10.011 -12.895 -20.647 1.00 95.56 128 ALA A CA 1
ATOM 972 C C . ALA A 1 128 ? 11.180 -12.440 -21.529 1.00 95.56 128 ALA A C 1
ATOM 974 O O . ALA A 1 128 ? 10.971 -11.846 -22.585 1.00 95.56 128 ALA A O 1
ATOM 975 N N . SER A 1 129 ? 12.411 -12.768 -21.130 1.00 95.56 129 SER A N 1
ATOM 976 C CA . SER A 1 129 ? 13.630 -12.407 -21.877 1.00 95.56 129 SER A CA 1
ATOM 977 C C . SER A 1 129 ? 13.999 -13.398 -22.990 1.00 95.56 129 SER A C 1
ATOM 979 O O . SER A 1 129 ? 14.897 -13.129 -23.785 1.00 95.56 129 SER A O 1
ATOM 981 N N . GLY A 1 130 ? 13.313 -14.543 -23.067 1.00 95.75 130 GLY A N 1
ATOM 982 C CA . GLY A 1 130 ? 13.612 -15.605 -24.030 1.00 95.75 130 GLY A CA 1
ATOM 983 C C . GLY A 1 130 ? 14.959 -16.300 -23.782 1.00 95.75 130 GLY A C 1
ATOM 984 O O . GLY A 1 130 ? 15.599 -16.109 -22.751 1.00 95.75 130 GLY A O 1
ATOM 985 N N . ALA A 1 131 ? 15.374 -17.135 -24.738 1.00 95.44 131 ALA A N 1
ATOM 986 C CA . ALA A 1 131 ? 16.604 -17.937 -24.681 1.00 95.44 131 ALA A CA 1
ATOM 987 C C . ALA A 1 131 ? 17.583 -17.586 -25.819 1.00 95.44 131 ALA A C 1
ATOM 989 O O . ALA A 1 131 ? 18.231 -18.462 -26.390 1.00 95.44 131 ALA A O 1
ATOM 990 N N . GLY A 1 132 ? 17.639 -16.308 -26.208 1.00 95.50 132 GLY A N 1
ATOM 991 C CA . GLY A 1 132 ? 18.538 -15.845 -27.266 1.00 95.50 132 GLY A CA 1
ATOM 992 C C . GLY A 1 132 ? 20.006 -16.110 -26.920 1.00 95.50 132 GLY A C 1
ATOM 993 O O . GLY A 1 132 ? 20.418 -15.935 -25.775 1.00 95.50 132 GLY A O 1
ATOM 994 N N . VAL A 1 133 ? 20.797 -16.524 -27.912 1.00 95.94 133 VAL A N 1
ATOM 995 C CA . VAL A 1 133 ? 22.239 -16.737 -27.735 1.00 95.94 133 VAL A CA 1
ATOM 996 C C . VAL A 1 133 ? 22.928 -15.369 -27.616 1.00 95.94 133 VAL A C 1
ATOM 998 O O . VAL A 1 133 ? 22.728 -14.524 -28.494 1.00 95.94 133 VAL A O 1
ATOM 1001 N N . PRO A 1 134 ? 23.710 -15.112 -26.548 1.00 95.00 134 PRO A N 1
ATOM 1002 C CA . PRO A 1 134 ? 24.471 -13.874 -26.412 1.00 95.00 134 PRO A CA 1
ATOM 1003 C C . PRO A 1 134 ? 25.509 -13.697 -27.525 1.00 95.00 134 PRO A C 1
ATOM 1005 O O . PRO A 1 134 ? 25.814 -14.621 -28.277 1.00 95.00 134 PRO A O 1
ATOM 1008 N N . ARG A 1 135 ? 26.081 -12.492 -27.610 1.00 96.06 135 ARG A N 1
ATOM 1009 C CA . ARG A 1 135 ? 27.234 -12.242 -28.487 1.00 96.06 135 ARG A CA 1
ATOM 1010 C C . ARG A 1 135 ? 28.390 -13.167 -28.114 1.00 96.06 135 ARG A C 1
ATOM 1012 O O . ARG A 1 135 ? 28.507 -13.551 -26.949 1.00 96.06 135 ARG A O 1
ATOM 1019 N N . ASP A 1 136 ? 29.241 -13.465 -29.097 1.00 95.56 136 ASP A N 1
ATOM 1020 C CA . ASP A 1 136 ? 30.488 -14.169 -28.816 1.00 95.56 136 ASP A CA 1
ATOM 1021 C C . ASP A 1 136 ? 31.289 -13.395 -27.764 1.00 95.56 136 ASP A C 1
ATOM 1023 O O . ASP A 1 136 ? 31.261 -12.162 -27.692 1.00 95.56 136 ASP A O 1
ATOM 1027 N N . SER A 1 137 ? 31.947 -14.159 -26.909 1.00 96.38 137 SER A N 1
ATOM 1028 C CA . SER A 1 137 ? 32.775 -13.649 -25.829 1.00 96.38 137 SER A CA 1
ATOM 1029 C C . SER A 1 137 ? 34.143 -13.166 -26.314 1.00 96.38 137 SER A C 1
ATOM 1031 O O . SER A 1 137 ? 34.775 -12.403 -25.582 1.00 96.38 137 SER A O 1
ATOM 1033 N N . HIS A 1 138 ? 34.588 -13.602 -27.504 1.00 88.00 138 HIS A N 1
ATOM 1034 C CA . HIS A 1 138 ? 35.888 -13.283 -28.105 1.00 88.00 138 HIS A CA 1
ATOM 1035 C C . HIS A 1 138 ? 35.796 -13.152 -29.629 1.00 88.00 138 HIS A C 1
ATOM 1037 O O . HIS A 1 138 ? 35.052 -13.941 -30.249 1.00 88.00 138 HIS A O 1
#

Solvent-accessible surface area (backbone atoms only — not comparable to full-atom values): 8610 Å² total; per-residue (Å²): 102,40,24,11,51,62,34,55,61,72,30,46,67,65,39,73,66,80,76,60,68,80,48,46,76,71,72,48,86,66,62,84,36,75,24,21,12,32,57,59,94,88,65,87,70,54,62,50,60,46,41,66,57,25,27,46,77,67,17,73,69,54,64,66,57,94,89,65,51,71,51,80,37,74,95,80,73,44,75,45,68,72,64,55,70,68,57,52,53,56,47,54,75,72,61,73,72,72,87,75,60,92,60,64,70,66,24,57,45,50,75,35,46,38,52,59,87,72,70,46,44,46,64,91,66,72,81,79,88,78,85,74,82,74,78,80,93,121

Secondary structure (DSSP, 8-state):
---STTTTTS--S--SPPPPHHHHTTT-----EE-SS---TT--SSEE---SS-GGGT-GGGG--TT--EEEETTTTEEEE-S-HHHHHHHHHH--PPPPP-SSHHHHHHHHBPPGGGTS-BGGG-S----PPPPP--

Mean predicted aligned error: 3.19 Å

Radius of gyration: 19.07 Å; Cα contacts (8 Å, |Δi|>4): 212; chains: 1; bounding box: 56×37×58 Å

pLDDT: mean 97.07, std 2.32, range [86.56, 98.75]

Nearest PDB structures (foldseek):
  8epz-assembly1_B  TM=9.854E-01  e=1.418E-17  Paralcaligenes ureilyticus
  5j84-assembly2_H  TM=9.842E-01  e=5.271E-17  Rhizobium leguminosarum bv. trifolii WSM2304
  9evv-assembly1_D  TM=9.857E-01  e=1.238E-16  Rhizobium leguminosarum bv. trifolii
  5j85-assembly1_A  TM=9.889E-01  e=4.308E-16  Rhizobium leguminosarum bv. trifolii
  5oyn-assembly1_D  TM=9.498E-01  e=9.735E-08  Caulobacter vibrioides CB15

Foldseek 3Di:
DLQACLRVNPQEQCQLPADDVVCVVVVDREDETEFCHHHDPPDDHRTHYQDPPHLLVVPLVVQDDPPWDWDDDVVVPDIDTPDDPVSSVVSSVVDDHDDADPDDPSNQLSVFFDGVVVVRDGNVPPDDPDDDDDDDPD